Protein AF-A0A7K2TC13-F1 (afdb_monomer_lite)

Foldseek 3Di:
DLVQVVCCDPPVCPFPPHDPPADAFFADPVGW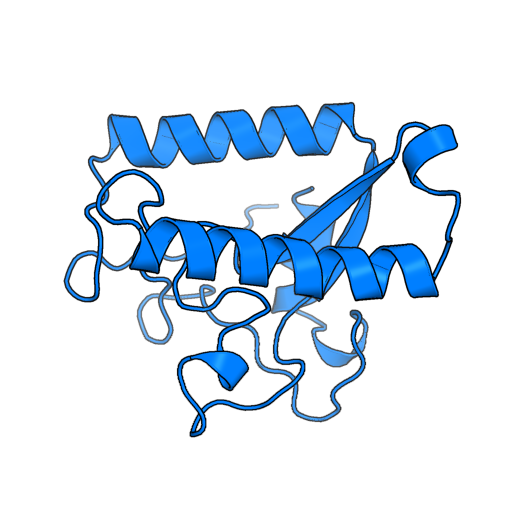WFFQDLPPDVVSVVQLVQLQVLLVVGACVVPVCLVVVQWDKDKPPHSRTCSGQCVCVVVVVDDHGNIGIDTDHNVVRVVVVVVVVVVCVVVVQDGDDPRTHHDHRDD

Secondary structure (DSSP, 8-state):
-HHHHHHHHH-GGGSSSP-TT-----SBTTB-EEB--TTS-HHHHHHHHHHHHHHHHHHHHH-TTGGGGTEEEEEES-TTBTTSTTHHHH-TTSPTT-SEEEEEEHHHHHHHHHHHHHHHHHTTPPSSTTSEE------

Structure (mmCIF, N/CA/C/O backbone):
data_AF-A0A7K2TC13-F1
#
_entry.id   AF-A0A7K2TC13-F1
#
loop_
_atom_site.group_PDB
_atom_site.id
_atom_site.type_symbol
_atom_site.label_atom_id
_atom_site.label_alt_id
_atom_site.label_comp_id
_atom_site.label_asym_id
_atom_site.label_entity_id
_atom_site.label_seq_id
_atom_site.pdbx_PDB_ins_code
_atom_site.Cartn_x
_atom_site.Cartn_y
_atom_site.Cartn_z
_atom_site.occupancy
_atom_site.B_iso_or_equiv
_atom_site.auth_seq_id
_atom_site.auth_comp_id
_atom_site.auth_asym_id
_atom_site.auth_atom_id
_atom_site.pdbx_PDB_model_num
ATOM 1 N N . MET A 1 1 ? -6.202 -6.373 10.712 1.00 68.00 1 MET A N 1
ATOM 2 C CA . MET A 1 1 ? -5.478 -6.313 9.409 1.00 68.00 1 MET A CA 1
ATOM 3 C C . MET A 1 1 ? -5.821 -7.469 8.452 1.00 68.00 1 MET A C 1
ATOM 5 O O . MET A 1 1 ? -6.321 -7.211 7.367 1.00 68.00 1 MET A O 1
ATOM 9 N N . ALA A 1 2 ? -5.642 -8.746 8.827 1.00 82.62 2 ALA A N 1
ATOM 10 C CA . ALA A 1 2 ? -5.911 -9.885 7.925 1.00 82.62 2 ALA A CA 1
ATOM 11 C C . ALA A 1 2 ? -7.359 -9.954 7.383 1.00 82.62 2 ALA A C 1
ATOM 13 O O . ALA A 1 2 ? -7.582 -10.358 6.243 1.00 82.62 2 ALA A O 1
ATOM 14 N N . SER A 1 3 ? -8.345 -9.510 8.169 1.00 90.88 3 SER A N 1
ATOM 15 C CA . SER A 1 3 ? -9.751 -9.420 7.748 1.00 90.88 3 SER A CA 1
ATOM 16 C C . SER A 1 3 ? -9.984 -8.432 6.597 1.00 90.88 3 SER A C 1
ATOM 18 O O . SER A 1 3 ? -10.812 -8.699 5.725 1.00 90.88 3 SER A O 1
ATOM 20 N N . HIS A 1 4 ? -9.242 -7.320 6.558 1.00 95.19 4 HIS A N 1
ATOM 21 C CA . HIS A 1 4 ? -9.328 -6.335 5.479 1.00 95.19 4 HIS A CA 1
ATOM 22 C C . HIS A 1 4 ? -8.841 -6.939 4.158 1.00 95.19 4 HIS A C 1
ATOM 24 O O . HIS A 1 4 ? -9.593 -6.951 3.185 1.00 95.19 4 HIS A O 1
ATOM 30 N N . ILE A 1 5 ? -7.646 -7.539 4.152 1.00 95.62 5 ILE A N 1
ATOM 31 C CA . ILE A 1 5 ? -7.079 -8.202 2.965 1.00 95.62 5 ILE A CA 1
ATOM 32 C C . ILE A 1 5 ? -7.981 -9.356 2.503 1.00 95.62 5 ILE A C 1
ATOM 34 O O . ILE A 1 5 ? -8.287 -9.468 1.319 1.00 95.62 5 ILE A O 1
ATOM 38 N N . LYS A 1 6 ? -8.512 -10.164 3.434 1.00 95.31 6 LYS A N 1
ATOM 39 C CA . LYS A 1 6 ? -9.483 -11.223 3.107 1.00 95.31 6 LYS A CA 1
ATOM 40 C C . LYS A 1 6 ? -10.711 -10.678 2.374 1.00 95.31 6 LYS A C 1
ATOM 42 O O . LYS A 1 6 ? -11.184 -11.300 1.423 1.00 95.31 6 LYS A O 1
ATOM 47 N N . THR A 1 7 ? -11.229 -9.531 2.807 1.00 95.81 7 THR A N 1
ATOM 48 C CA . THR A 1 7 ? -12.383 -8.884 2.165 1.00 95.81 7 THR A CA 1
ATOM 49 C C . THR A 1 7 ? -12.001 -8.336 0.792 1.00 95.81 7 THR A C 1
ATOM 51 O O . THR A 1 7 ? -12.741 -8.551 -0.160 1.00 95.81 7 THR A O 1
ATOM 54 N N . ALA A 1 8 ? -10.823 -7.720 0.650 1.00 96.31 8 ALA A N 1
ATOM 55 C CA . ALA A 1 8 ? -10.311 -7.261 -0.644 1.00 96.31 8 ALA A CA 1
ATOM 56 C C . ALA A 1 8 ? -10.173 -8.404 -1.666 1.00 96.31 8 ALA A C 1
ATOM 58 O O . ALA A 1 8 ? -10.409 -8.193 -2.850 1.00 96.31 8 ALA A O 1
ATOM 59 N N . PHE A 1 9 ? -9.849 -9.613 -1.209 1.00 95.25 9 PHE A N 1
ATOM 60 C CA . PHE A 1 9 ? -9.728 -10.797 -2.059 1.00 95.25 9 PHE A CA 1
ATOM 61 C C . PHE A 1 9 ? -11.061 -11.443 -2.420 1.00 95.25 9 PHE A C 1
ATOM 63 O O . PHE A 1 9 ? -11.311 -11.767 -3.576 1.00 95.25 9 PHE A O 1
ATOM 70 N N . THR A 1 10 ? -11.921 -11.643 -1.424 1.00 94.81 10 THR A N 1
ATOM 71 C CA . THR A 1 10 ? -13.139 -12.453 -1.584 1.00 94.81 10 THR A CA 1
ATOM 72 C C . THR A 1 10 ? -14.369 -11.632 -1.951 1.00 94.81 10 THR A C 1
ATOM 74 O O . THR A 1 10 ? -15.341 -12.173 -2.476 1.00 94.81 10 THR A O 1
ATOM 77 N N . GLN A 1 11 ? -14.350 -10.335 -1.649 1.00 95.31 11 GLN A N 1
ATOM 78 C CA . GLN A 1 11 ? -15.457 -9.405 -1.845 1.00 95.31 11 GLN A CA 1
ATOM 79 C C . GLN A 1 11 ? -14.941 -7.998 -2.224 1.00 95.31 11 GLN A C 1
ATOM 81 O O . GLN A 1 11 ? -15.294 -7.021 -1.557 1.00 95.31 11 GLN A O 1
ATOM 86 N N . PRO A 1 12 ? -14.103 -7.848 -3.271 1.00 95.25 12 PRO A N 1
ATOM 87 C CA . PRO A 1 12 ? -13.506 -6.559 -3.647 1.00 95.25 12 PRO A CA 1
ATOM 88 C C . PRO A 1 12 ? -14.545 -5.452 -3.903 1.00 95.25 12 PRO A C 1
ATOM 90 O O . PRO A 1 12 ? -14.300 -4.280 -3.619 1.00 95.25 12 PRO A O 1
ATOM 93 N N . GLN A 1 13 ? -15.737 -5.808 -4.379 1.00 93.69 13 GLN A N 1
ATOM 94 C CA . GLN A 1 13 ? -16.854 -4.885 -4.585 1.00 93.69 13 GLN A CA 1
ATOM 95 C C . GLN A 1 13 ? -17.405 -4.278 -3.282 1.00 93.69 13 GLN A C 1
ATOM 97 O O . GLN A 1 13 ? -18.021 -3.216 -3.320 1.00 93.69 13 GLN A O 1
ATOM 102 N N . ASN A 1 14 ? -17.169 -4.926 -2.135 1.00 95.06 14 ASN A N 1
ATOM 103 C CA . ASN A 1 14 ? -17.583 -4.447 -0.813 1.00 95.06 14 ASN A CA 1
ATOM 104 C C . ASN A 1 14 ? -16.519 -3.557 -0.150 1.00 95.06 14 ASN A C 1
ATOM 106 O O . ASN A 1 14 ? -16.708 -3.120 0.985 1.00 95.06 14 ASN A O 1
ATOM 110 N N . THR A 1 15 ? -15.397 -3.292 -0.824 1.00 97.62 15 THR A N 1
ATOM 111 C CA . THR A 1 15 ? -14.333 -2.439 -0.294 1.00 97.62 15 THR A CA 1
ATOM 112 C C . THR A 1 15 ? -14.311 -1.067 -0.954 1.00 97.62 15 THR A C 1
ATOM 114 O O . THR A 1 15 ? -14.805 -0.861 -2.065 1.00 97.62 15 THR A O 1
ATOM 117 N N . LEU A 1 16 ? -13.682 -0.104 -0.285 1.00 98.25 16 LEU A N 1
ATOM 118 C CA . LEU A 1 16 ? -13.499 1.247 -0.80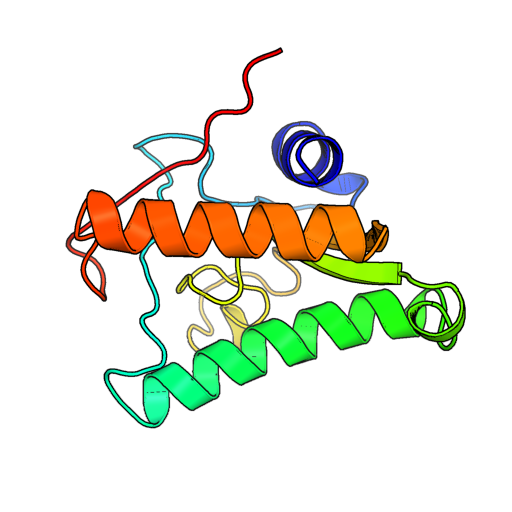7 1.00 98.25 16 LEU A CA 1
ATOM 119 C C . LEU A 1 16 ? -12.103 1.411 -1.420 1.00 98.25 16 LEU A C 1
ATOM 121 O O . LEU A 1 16 ? -11.172 0.770 -0.949 1.00 98.25 16 LEU A O 1
ATOM 125 N N . PRO A 1 17 ? -11.927 2.257 -2.449 1.00 98.06 17 PRO A N 1
ATOM 126 C CA . PRO A 1 17 ? -12.955 3.036 -3.144 1.00 98.06 17 PRO A CA 1
ATOM 127 C C . PRO A 1 17 ? -13.870 2.147 -3.994 1.00 98.06 17 PRO A C 1
ATOM 129 O O . PRO A 1 17 ? -13.440 1.109 -4.478 1.00 98.06 17 PRO A O 1
ATOM 132 N N . ALA A 1 18 ? -15.128 2.536 -4.202 1.00 97.19 18 ALA A N 1
ATOM 133 C CA . ALA A 1 18 ? -16.039 1.731 -5.015 1.00 97.19 18 ALA A CA 1
ATOM 134 C C . ALA A 1 18 ? -15.546 1.627 -6.473 1.00 97.19 18 ALA A C 1
ATOM 136 O O . ALA A 1 18 ? -15.257 2.640 -7.117 1.00 97.19 18 ALA A O 1
ATOM 137 N N . ASN A 1 19 ? -15.485 0.398 -6.984 1.00 96.06 19 ASN A N 1
ATOM 138 C CA . ASN A 1 19 ? -15.256 0.074 -8.389 1.00 96.06 19 ASN A CA 1
ATOM 139 C C . ASN A 1 19 ? -16.008 -1.244 -8.695 1.00 96.06 19 ASN A C 1
ATOM 141 O O . ASN A 1 19 ? -15.675 -2.265 -8.095 1.00 96.06 19 ASN A O 1
ATOM 145 N N . PRO A 1 20 ? -17.026 -1.246 -9.581 1.00 92.88 20 PRO A N 1
ATOM 146 C CA . PRO A 1 20 ? -17.805 -2.450 -9.899 1.00 92.88 20 PRO A CA 1
ATOM 147 C C . PRO A 1 20 ? -16.980 -3.589 -10.504 1.00 92.88 20 PRO A C 1
ATOM 149 O O . PRO A 1 20 ? -17.334 -4.752 -10.344 1.00 92.88 20 PRO A O 1
ATOM 152 N N . SER A 1 21 ? -15.877 -3.252 -11.171 1.00 94.00 21 SER A N 1
ATOM 153 C CA . SER A 1 21 ? -14.958 -4.202 -11.799 1.00 94.00 21 SER A CA 1
ATOM 154 C C . SER A 1 21 ? -13.677 -4.366 -10.982 1.00 94.00 21 SER A C 1
ATOM 156 O O . SER A 1 21 ? -12.627 -4.669 -11.548 1.00 94.00 21 SER A O 1
ATOM 158 N N . LYS A 1 22 ? -13.722 -4.086 -9.670 1.00 95.50 22 LYS A N 1
ATOM 159 C CA . LYS A 1 22 ? -12.524 -4.118 -8.832 1.00 95.50 22 LYS A CA 1
ATOM 160 C C . LYS A 1 22 ? -11.923 -5.519 -8.806 1.00 95.50 22 LYS A C 1
ATOM 162 O O . LYS A 1 22 ? -12.577 -6.480 -8.407 1.00 95.50 22 LYS A O 1
ATOM 167 N N . HIS A 1 23 ? -10.648 -5.584 -9.155 1.00 93.88 23 HIS A N 1
ATOM 168 C CA . HIS A 1 23 ? -9.825 -6.778 -9.155 1.00 93.88 23 HIS A CA 1
ATOM 169 C C . HIS A 1 23 ? -8.515 -6.482 -8.432 1.00 93.88 23 HIS A C 1
ATOM 171 O O . HIS A 1 23 ? -7.648 -5.797 -8.967 1.00 93.88 23 HIS A O 1
ATOM 177 N N . VAL A 1 24 ? -8.364 -6.969 -7.207 1.00 94.50 24 VAL A N 1
ATOM 178 C CA . VAL A 1 24 ? -7.176 -6.671 -6.407 1.00 94.50 24 VAL A CA 1
ATOM 179 C C . VAL A 1 24 ? -6.151 -7.798 -6.538 1.00 94.50 24 VAL A C 1
ATOM 181 O O . VAL A 1 24 ? -6.440 -8.938 -6.163 1.00 94.50 24 VAL A O 1
ATOM 184 N N . ALA A 1 25 ? -4.972 -7.454 -7.065 1.00 96.38 25 ALA A N 1
ATOM 185 C CA . ALA A 1 25 ? -3.876 -8.384 -7.330 1.00 96.38 25 ALA A CA 1
ATOM 186 C C . ALA A 1 25 ? -3.234 -8.947 -6.056 1.00 96.38 25 ALA A C 1
ATOM 188 O O . ALA A 1 25 ? -3.452 -8.431 -4.962 1.00 96.38 25 ALA A O 1
ATOM 189 N N . GLY A 1 26 ? -2.415 -9.990 -6.195 1.00 96.62 26 GLY A N 1
ATOM 190 C CA . GLY A 1 26 ? -1.605 -10.544 -5.110 1.00 96.62 26 GLY A CA 1
ATOM 191 C C . GLY A 1 26 ? -2.193 -11.756 -4.398 1.00 96.62 26 GLY A C 1
ATOM 192 O O . GLY A 1 26 ? -1.718 -12.105 -3.320 1.00 96.62 26 GLY A O 1
ATOM 193 N N . GLN A 1 27 ? -3.209 -12.404 -4.972 1.00 95.12 27 GLN A N 1
ATOM 194 C CA . GLN A 1 27 ? -3.859 -13.584 -4.377 1.00 95.12 27 GLN A CA 1
ATOM 195 C C . GLN A 1 27 ? -3.160 -14.902 -4.709 1.00 95.12 27 GLN A C 1
ATOM 197 O O . GLN A 1 27 ? -3.308 -15.887 -3.986 1.00 95.12 27 GLN A O 1
ATOM 202 N N . ASN A 1 28 ? -2.449 -14.958 -5.832 1.00 95.56 28 ASN A N 1
ATOM 203 C CA . ASN A 1 28 ? -1.845 -16.180 -6.347 1.00 95.56 28 ASN A CA 1
ATOM 204 C C . ASN A 1 28 ? -0.690 -15.852 -7.305 1.00 95.56 28 ASN A C 1
ATOM 206 O O . ASN A 1 28 ? -0.503 -14.706 -7.700 1.00 95.56 28 ASN A O 1
ATOM 210 N N . ALA A 1 29 ? 0.058 -16.878 -7.708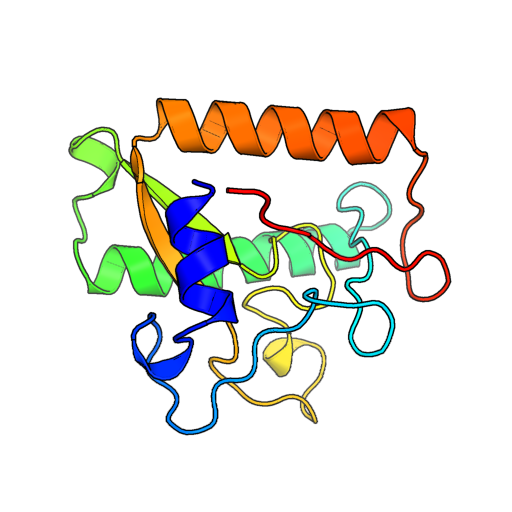 1.00 95.12 29 ALA A N 1
ATOM 211 C CA . ALA A 1 29 ? 1.228 -16.724 -8.571 1.00 95.12 29 ALA A CA 1
ATOM 212 C C . ALA A 1 29 ? 0.917 -16.264 -10.011 1.00 95.12 29 ALA A C 1
ATOM 214 O O . ALA A 1 29 ? 1.820 -15.804 -10.693 1.00 95.12 29 ALA A O 1
ATOM 215 N N . SER A 1 30 ? -0.326 -16.388 -10.494 1.00 96.00 30 SER A N 1
ATOM 216 C CA . SER A 1 30 ? -0.702 -15.884 -11.829 1.00 96.00 30 SER A CA 1
ATOM 217 C C . SER A 1 30 ? -1.053 -14.394 -11.842 1.00 96.00 30 SER A C 1
ATOM 219 O O . SER A 1 30 ? -1.191 -13.810 -12.913 1.00 96.00 30 SER A O 1
ATOM 221 N N . ASP A 1 31 ? -1.190 -13.789 -10.662 1.00 95.88 31 ASP A N 1
ATOM 222 C CA . ASP A 1 31 ? -1.471 -12.368 -10.477 1.00 95.88 31 ASP A CA 1
ATOM 223 C C . ASP A 1 31 ? -0.725 -11.850 -9.231 1.00 95.88 31 ASP A C 1
ATOM 225 O O . ASP A 1 31 ? -1.341 -11.618 -8.181 1.00 95.88 31 ASP A O 1
ATOM 229 N N . PRO A 1 32 ? 0.619 -11.786 -9.296 1.00 97.56 32 PRO A N 1
ATOM 230 C CA . PRO A 1 32 ? 1.468 -11.505 -8.148 1.00 97.56 32 PRO A CA 1
ATOM 231 C C . PRO A 1 32 ? 1.569 -10.006 -7.835 1.00 97.56 32 PRO A C 1
ATOM 233 O O . PRO A 1 32 ? 1.097 -9.138 -8.568 1.00 97.56 32 PRO A O 1
ATOM 236 N N . LEU A 1 33 ? 2.226 -9.715 -6.717 1.00 98.38 33 LEU A N 1
ATOM 237 C CA . LEU A 1 33 ? 2.702 -8.394 -6.335 1.00 98.38 33 LEU A CA 1
ATOM 238 C C . LEU A 1 33 ? 4.188 -8.257 -6.640 1.00 98.38 33 LEU A C 1
ATOM 240 O O . LEU A 1 33 ? 4.956 -9.212 -6.498 1.00 98.38 33 LEU A O 1
ATOM 244 N N . HIS A 1 34 ? 4.593 -7.025 -6.930 1.00 98.25 34 HIS A N 1
ATOM 245 C CA . HIS A 1 34 ? 5.988 -6.657 -7.123 1.00 98.25 34 HIS A CA 1
ATOM 246 C C . HIS A 1 34 ? 6.400 -5.646 -6.069 1.00 98.25 34 HIS A C 1
ATOM 248 O O . HIS A 1 34 ? 5.737 -4.620 -5.869 1.00 98.25 34 HIS A O 1
ATOM 254 N N . ARG A 1 35 ? 7.514 -5.905 -5.380 1.00 97.94 35 ARG A N 1
ATOM 255 C CA . ARG A 1 35 ? 7.987 -5.010 -4.322 1.00 97.94 35 ARG A CA 1
ATOM 256 C C . ARG A 1 35 ? 8.408 -3.673 -4.922 1.00 97.94 35 ARG A C 1
ATOM 258 O O . ARG A 1 35 ? 9.264 -3.620 -5.795 1.00 97.94 35 ARG A O 1
ATOM 265 N N . LEU A 1 36 ? 7.872 -2.598 -4.353 1.00 98.25 36 LEU A N 1
ATOM 266 C CA . LEU A 1 36 ? 8.320 -1.223 -4.533 1.00 98.25 36 LEU A CA 1
ATOM 267 C C . LEU A 1 36 ? 9.178 -0.823 -3.329 1.00 98.25 36 LEU A C 1
ATOM 269 O O . LEU A 1 36 ? 8.673 -0.449 -2.262 1.00 98.25 36 LEU A O 1
ATOM 273 N N . GLN A 1 37 ? 10.495 -0.893 -3.482 1.00 97.25 37 GLN A N 1
ATOM 274 C CA . GLN A 1 37 ? 11.432 -0.491 -2.445 1.00 97.25 37 GLN A CA 1
ATOM 275 C C . GLN A 1 37 ? 11.656 1.023 -2.481 1.00 97.25 37 GLN A C 1
ATOM 277 O O . GLN A 1 37 ? 12.412 1.559 -3.296 1.00 97.25 37 GLN A O 1
ATOM 282 N N . LYS A 1 38 ? 11.036 1.722 -1.526 1.00 96.19 38 LYS A N 1
ATOM 283 C CA . LYS A 1 38 ? 11.066 3.189 -1.419 1.00 96.19 38 LYS A CA 1
ATOM 284 C C . LYS A 1 38 ? 12.467 3.793 -1.260 1.00 96.19 38 LYS A C 1
ATOM 286 O O . LYS A 1 38 ? 12.645 4.962 -1.571 1.00 96.19 38 LYS A O 1
ATOM 291 N N . SER A 1 39 ? 13.446 3.036 -0.757 1.00 96.00 39 SER A N 1
ATOM 292 C CA . SER A 1 39 ? 14.801 3.544 -0.491 1.00 96.00 39 SER A CA 1
ATOM 293 C C . SER A 1 39 ? 15.755 3.483 -1.688 1.00 96.00 39 SER A C 1
ATOM 295 O O . SER A 1 39 ? 16.872 3.973 -1.570 1.00 96.00 39 SER A O 1
ATOM 297 N N . ILE A 1 40 ? 15.363 2.869 -2.811 1.00 95.81 40 ILE A N 1
ATOM 298 C CA . ILE A 1 40 ? 16.255 2.699 -3.974 1.00 95.81 40 ILE A CA 1
ATOM 299 C C . ILE A 1 40 ? 16.369 3.975 -4.810 1.00 95.81 40 ILE A C 1
ATOM 301 O O . ILE A 1 40 ? 17.436 4.269 -5.341 1.00 95.81 40 ILE A O 1
ATOM 305 N N . SER A 1 41 ? 15.286 4.742 -4.947 1.00 97.62 41 SER A N 1
ATOM 306 C CA . SER A 1 41 ? 15.281 5.953 -5.766 1.00 97.62 41 SER A CA 1
ATOM 307 C C . SER A 1 41 ? 14.224 6.954 -5.308 1.00 97.62 41 SER A C 1
ATOM 309 O O . SER A 1 41 ? 13.227 6.591 -4.677 1.00 97.62 41 SER A O 1
ATOM 311 N N . GLN A 1 42 ? 14.399 8.221 -5.694 1.00 98.25 42 GLN A N 1
ATOM 312 C CA . GLN A 1 42 ? 13.388 9.256 -5.467 1.00 98.25 42 GLN A CA 1
ATOM 313 C C . GLN A 1 42 ? 12.066 8.923 -6.176 1.00 98.25 42 GLN A C 1
ATOM 315 O O . GLN A 1 42 ? 10.994 9.205 -5.647 1.00 98.25 42 GLN A O 1
ATOM 320 N N . THR A 1 43 ? 12.124 8.287 -7.349 1.00 97.81 43 THR A N 1
ATOM 321 C CA . THR A 1 43 ? 10.932 7.838 -8.081 1.00 97.81 43 THR A CA 1
ATOM 322 C C . THR A 1 43 ? 10.146 6.802 -7.280 1.00 97.81 43 THR A C 1
ATOM 324 O O . THR A 1 43 ? 8.931 6.945 -7.136 1.00 97.81 43 THR A O 1
ATOM 327 N N . ASN A 1 44 ? 10.827 5.815 -6.689 1.00 98.31 44 ASN A N 1
ATOM 328 C CA . ASN A 1 44 ? 10.174 4.804 -5.856 1.00 98.31 44 ASN A CA 1
ATOM 329 C C . ASN A 1 44 ? 9.586 5.423 -4.588 1.00 98.31 44 ASN A C 1
ATOM 331 O O . ASN A 1 44 ? 8.457 5.104 -4.217 1.00 98.31 44 ASN A O 1
ATOM 335 N N . LEU A 1 45 ? 10.310 6.347 -3.950 1.00 98.62 45 LEU A N 1
ATOM 336 C CA . LEU A 1 45 ? 9.797 7.091 -2.802 1.00 98.62 45 LEU A CA 1
ATOM 337 C C . LEU A 1 45 ? 8.535 7.891 -3.163 1.00 98.62 45 LEU A C 1
ATOM 339 O O . LEU A 1 45 ? 7.550 7.859 -2.424 1.00 98.62 45 LEU A O 1
ATOM 343 N N . ASN A 1 46 ? 8.534 8.567 -4.313 1.00 98.69 46 ASN A N 1
ATOM 344 C CA . ASN A 1 46 ? 7.380 9.324 -4.793 1.00 98.69 46 ASN A CA 1
ATOM 345 C C . ASN A 1 46 ? 6.172 8.410 -5.031 1.00 98.69 46 ASN A C 1
ATOM 347 O O . ASN A 1 46 ? 5.071 8.746 -4.593 1.00 98.69 46 ASN A O 1
ATOM 351 N N . ARG A 1 47 ? 6.378 7.246 -5.662 1.00 98.62 47 ARG A N 1
ATOM 352 C CA . ARG A 1 47 ? 5.312 6.266 -5.913 1.00 98.62 47 ARG A CA 1
ATOM 353 C C . ARG A 1 47 ? 4.776 5.654 -4.621 1.00 98.62 47 ARG A C 1
ATOM 355 O O . ARG A 1 47 ? 3.564 5.607 -4.439 1.00 98.62 47 ARG A O 1
ATOM 362 N N . TYR A 1 48 ? 5.651 5.295 -3.683 1.00 98.75 48 TYR A N 1
ATOM 363 C CA . TYR A 1 48 ? 5.258 4.816 -2.355 1.00 98.75 48 TYR A CA 1
ATOM 364 C C . TYR A 1 48 ? 4.388 5.853 -1.629 1.00 98.75 48 TYR A C 1
ATOM 366 O O . TYR A 1 48 ? 3.310 5.538 -1.128 1.00 98.75 48 TYR A O 1
ATOM 374 N N . ASN A 1 49 ? 4.818 7.118 -1.614 1.00 98.75 49 ASN A N 1
ATOM 375 C CA . ASN A 1 49 ? 4.061 8.202 -0.986 1.00 98.75 49 ASN A CA 1
ATOM 376 C C . ASN A 1 49 ? 2.736 8.476 -1.709 1.00 98.75 49 ASN A C 1
ATOM 378 O O . ASN A 1 49 ? 1.747 8.827 -1.065 1.00 98.75 49 ASN A O 1
ATOM 382 N N . ALA A 1 50 ? 2.695 8.310 -3.033 1.00 98.75 50 ALA A N 1
ATOM 383 C CA . ALA A 1 50 ? 1.464 8.402 -3.801 1.00 98.75 50 ALA A CA 1
ATOM 384 C C . ALA A 1 50 ? 0.483 7.288 -3.420 1.00 98.75 50 ALA A C 1
ATOM 386 O O . ALA A 1 50 ? -0.672 7.606 -3.154 1.00 98.75 50 ALA A O 1
ATOM 387 N N . ASN A 1 51 ? 0.941 6.036 -3.298 1.00 98.81 51 ASN A N 1
ATOM 388 C CA . ASN A 1 51 ? 0.109 4.927 -2.823 1.00 98.81 51 ASN A CA 1
ATOM 389 C C . ASN A 1 51 ? -0.537 5.273 -1.471 1.00 98.81 51 ASN A C 1
ATOM 391 O O . ASN A 1 51 ? -1.764 5.308 -1.369 1.00 98.81 51 ASN A O 1
ATOM 395 N N . ARG A 1 52 ? 0.283 5.682 -0.487 1.00 98.62 52 ARG A N 1
ATOM 396 C CA . ARG A 1 52 ? -0.200 6.099 0.843 1.00 98.62 52 ARG A CA 1
ATOM 397 C C . ARG A 1 52 ? -1.239 7.209 0.760 1.00 98.62 52 ARG A C 1
ATOM 399 O O . ARG A 1 52 ? -2.262 7.164 1.436 1.00 98.62 52 ARG A O 1
ATOM 406 N N . ARG A 1 53 ? -0.971 8.233 -0.049 1.00 98.69 53 ARG A N 1
ATOM 407 C CA . ARG A 1 53 ? -1.855 9.392 -0.188 1.00 98.69 53 ARG A CA 1
ATOM 408 C C . ARG A 1 53 ? -3.201 9.001 -0.794 1.00 98.69 53 ARG A C 1
ATOM 410 O O . ARG A 1 53 ? -4.223 9.477 -0.307 1.00 98.69 53 ARG A O 1
ATOM 417 N N . GLU A 1 54 ? -3.219 8.166 -1.832 1.00 98.69 54 GLU A N 1
ATOM 418 C CA . GLU A 1 54 ? -4.472 7.734 -2.460 1.00 98.69 54 GLU A CA 1
ATOM 419 C C . GLU A 1 54 ? -5.312 6.858 -1.518 1.00 98.69 54 GLU A C 1
ATOM 421 O O . GLU A 1 54 ? -6.523 7.056 -1.444 1.00 98.69 54 GLU A O 1
ATOM 426 N N . ALA A 1 55 ? -4.690 5.986 -0.716 1.00 98.62 55 ALA A N 1
ATOM 427 C CA . ALA A 1 55 ? -5.401 5.249 0.331 1.00 98.62 55 ALA A CA 1
ATOM 428 C C . ALA A 1 55 ? -5.962 6.177 1.421 1.00 98.62 55 ALA A C 1
ATOM 430 O O . ALA A 1 55 ? -7.146 6.108 1.753 1.00 98.62 55 ALA A O 1
ATOM 431 N N . VAL A 1 56 ? -5.147 7.106 1.934 1.00 98.62 56 VAL A N 1
ATOM 432 C CA . VAL A 1 56 ? -5.570 8.057 2.976 1.00 98.62 56 VAL A CA 1
ATOM 433 C C . VAL A 1 56 ? -6.747 8.915 2.517 1.00 98.62 56 VAL A C 1
ATOM 435 O O . VAL A 1 56 ? -7.662 9.132 3.305 1.00 98.62 56 VAL A O 1
ATOM 438 N N . LYS A 1 57 ? -6.794 9.352 1.249 1.00 98.62 57 LYS A N 1
ATOM 439 C CA . LYS A 1 57 ? -7.963 10.074 0.709 1.00 98.62 57 LYS A CA 1
ATOM 440 C C . LYS A 1 57 ? -9.265 9.295 0.910 1.00 98.62 57 LYS A C 1
ATOM 442 O O . LYS A 1 57 ? -10.280 9.898 1.242 1.00 98.62 57 LYS A O 1
ATOM 447 N N . VAL A 1 58 ? -9.232 7.974 0.732 1.00 98.62 58 VAL A N 1
ATOM 448 C CA . VAL A 1 58 ? -10.400 7.102 0.905 1.00 98.62 58 VAL A CA 1
ATOM 449 C C . VAL A 1 58 ? -10.803 7.024 2.374 1.00 98.62 58 VAL A C 1
ATOM 451 O O . VAL A 1 58 ? -11.959 7.284 2.694 1.00 98.62 58 VAL A O 1
ATOM 454 N N . CYS A 1 59 ? -9.858 6.744 3.275 1.00 98.62 59 CYS A N 1
ATOM 455 C CA . CYS A 1 59 ? -10.142 6.683 4.711 1.00 98.62 59 CYS A CA 1
ATOM 456 C C . CYS A 1 59 ? -10.653 8.026 5.264 1.00 98.62 59 CYS A C 1
ATOM 458 O O . CYS A 1 59 ? -11.639 8.057 5.996 1.00 98.62 59 CYS A O 1
ATOM 460 N N . THR A 1 60 ? -10.041 9.144 4.863 1.00 98.62 60 THR A N 1
ATOM 461 C CA . THR A 1 60 ? -10.456 10.497 5.263 1.00 98.62 60 THR A CA 1
ATOM 462 C C . THR A 1 60 ? -11.842 10.859 4.729 1.00 98.62 60 THR A C 1
ATOM 464 O O . THR A 1 60 ? -12.593 11.546 5.414 1.00 98.62 60 THR A O 1
ATOM 467 N N . ALA A 1 61 ? -12.208 10.397 3.528 1.00 98.44 61 ALA A N 1
ATOM 468 C CA . ALA A 1 61 ? -13.545 10.619 2.979 1.00 98.44 61 ALA A CA 1
ATOM 469 C C . ALA A 1 61 ? -14.640 9.867 3.758 1.00 98.44 61 ALA A C 1
ATOM 471 O O . ALA A 1 61 ? -15.775 10.335 3.804 1.00 98.44 61 ALA A O 1
ATOM 472 N N . VAL A 1 62 ? -14.309 8.723 4.368 1.00 98.31 62 VAL A N 1
ATOM 473 C CA . VAL A 1 62 ? -15.227 7.959 5.231 1.00 98.31 62 VAL A CA 1
ATOM 474 C C . VAL A 1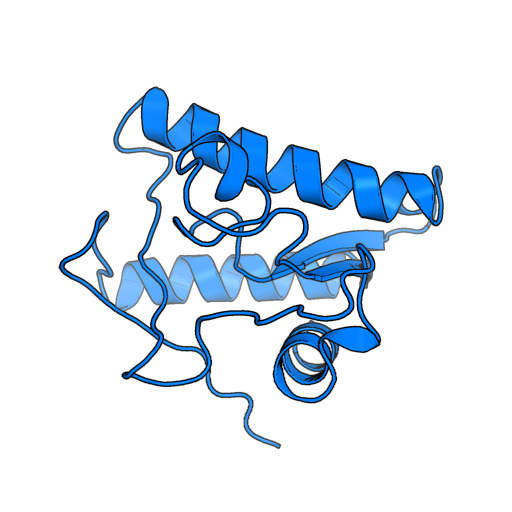 62 ? -15.349 8.602 6.608 1.00 98.31 62 VAL A C 1
ATOM 476 O O . VAL A 1 62 ? -16.452 8.789 7.115 1.00 98.31 62 VAL A O 1
ATOM 479 N N . ASP A 1 63 ? -14.215 8.929 7.222 1.00 98.25 63 ASP A N 1
ATOM 480 C CA . ASP A 1 63 ? -14.161 9.533 8.548 1.00 98.25 63 ASP A CA 1
ATOM 481 C C . ASP A 1 63 ? -12.937 10.451 8.654 1.00 98.25 63 ASP A C 1
ATOM 483 O O . ASP A 1 63 ? -11.836 9.969 8.912 1.00 98.25 63 ASP A O 1
ATOM 487 N N . PRO A 1 64 ? -13.082 11.779 8.526 1.00 98.19 64 PRO A N 1
ATOM 488 C CA . PRO A 1 64 ? -11.938 12.690 8.572 1.00 98.19 64 PRO A CA 1
ATOM 489 C C . PRO A 1 64 ? -11.220 12.700 9.930 1.00 98.19 64 PRO A C 1
ATOM 491 O O . PRO A 1 64 ? -10.106 13.208 10.028 1.00 98.19 64 PRO A O 1
ATOM 494 N N . ASN A 1 65 ? -11.834 12.126 10.970 1.00 97.88 65 ASN A N 1
ATOM 495 C CA . ASN A 1 65 ? -11.294 12.055 12.320 1.00 97.88 65 ASN A CA 1
ATOM 496 C C . ASN A 1 65 ? -10.852 10.633 12.711 1.00 97.88 65 ASN A C 1
ATOM 498 O O . ASN A 1 65 ? -10.619 10.389 13.892 1.00 97.88 65 ASN A O 1
ATOM 502 N N . TYR A 1 66 ? -10.715 9.684 11.772 1.00 98.12 66 TYR A N 1
ATOM 503 C CA . TYR A 1 66 ? -10.352 8.298 12.114 1.00 98.12 66 TYR A CA 1
ATOM 504 C C . TYR A 1 66 ? -9.055 8.226 12.944 1.00 98.12 66 TYR A C 1
ATOM 506 O O . TYR A 1 66 ? -8.956 7.454 13.898 1.00 98.12 66 TYR A O 1
ATOM 514 N N . ALA A 1 67 ? -8.079 9.087 12.636 1.00 97.19 67 ALA A N 1
ATOM 515 C CA . ALA A 1 67 ? -6.788 9.114 13.317 1.00 97.19 67 ALA A CA 1
ATOM 516 C C . ALA A 1 67 ? -6.904 9.502 14.801 1.00 97.19 67 ALA A C 1
ATOM 518 O O . ALA A 1 67 ? -6.225 8.916 15.642 1.00 97.19 67 ALA A O 1
ATOM 519 N N . SER A 1 68 ? -7.803 10.430 15.160 1.00 97.69 68 SER A N 1
ATOM 520 C CA . SER A 1 68 ? -8.015 10.809 16.567 1.00 97.69 68 SER A CA 1
ATOM 521 C C . SER A 1 68 ? -8.698 9.708 17.384 1.00 97.69 68 SER A C 1
ATOM 523 O O . SER A 1 68 ? -8.661 9.738 18.612 1.00 97.69 68 SER A O 1
ATOM 525 N N . LYS A 1 69 ? -9.263 8.699 16.711 1.00 97.75 69 LYS A N 1
ATOM 526 C CA . LYS A 1 69 ? -9.858 7.496 17.310 1.00 97.75 69 LYS A CA 1
ATOM 527 C C . LYS A 1 69 ? -8.853 6.345 17.449 1.00 97.75 69 LYS A C 1
ATOM 529 O O . LYS A 1 69 ? -9.251 5.227 17.763 1.00 97.75 69 LYS A O 1
ATOM 534 N N . GLY A 1 70 ? -7.565 6.594 17.193 1.00 97.62 70 GLY A N 1
ATOM 535 C CA . GLY A 1 70 ? -6.520 5.568 17.226 1.00 97.62 70 GLY A CA 1
ATOM 536 C C . GLY A 1 70 ? -6.575 4.600 16.041 1.00 97.62 70 GLY A C 1
ATOM 537 O O . GLY A 1 70 ? -6.080 3.477 16.146 1.00 97.62 70 GLY A O 1
ATOM 538 N N . LEU A 1 71 ? -7.202 5.006 14.931 1.00 98.31 71 LEU A N 1
ATOM 539 C CA . LEU A 1 71 ? -7.233 4.223 13.701 1.00 98.31 71 LEU A CA 1
ATOM 540 C C . LEU A 1 71 ? -6.129 4.668 12.737 1.00 98.31 71 LEU A C 1
ATOM 542 O O . LEU A 1 71 ? -5.747 5.837 12.688 1.00 98.31 71 LEU A O 1
ATOM 546 N N . GLU A 1 72 ? -5.670 3.742 11.908 1.00 98.06 72 GLU A N 1
ATOM 547 C CA . GLU A 1 72 ? -4.771 3.999 10.789 1.00 98.06 72 GLU A CA 1
ATOM 548 C C . GLU A 1 72 ? -5.388 3.475 9.495 1.00 98.06 72 GLU A C 1
ATOM 550 O O . GLU A 1 72 ? -6.107 2.477 9.496 1.00 98.06 72 GLU A O 1
ATOM 555 N N . CYS A 1 73 ? -5.107 4.154 8.383 1.00 98.19 73 CYS A N 1
ATOM 556 C CA . CYS A 1 73 ? -5.565 3.715 7.072 1.00 98.19 73 CYS A CA 1
ATOM 557 C C . CYS A 1 73 ? -4.687 2.553 6.589 1.00 98.19 73 CYS A C 1
ATOM 559 O O . CYS A 1 73 ? -3.512 2.754 6.261 1.00 98.19 73 CYS A O 1
ATOM 561 N N . ASP A 1 74 ? -5.259 1.353 6.588 1.00 98.25 74 ASP A N 1
ATOM 562 C CA . ASP A 1 74 ? -4.688 0.164 5.964 1.00 98.25 74 ASP A CA 1
ATOM 563 C C . ASP A 1 74 ? -5.042 0.147 4.476 1.00 98.25 74 ASP A C 1
ATOM 565 O O . ASP A 1 74 ? -6.105 0.628 4.071 1.00 98.25 74 ASP A O 1
ATOM 569 N N . GLU A 1 75 ? -4.151 -0.400 3.657 1.00 97.94 75 GLU A N 1
ATOM 570 C CA . GLU A 1 75 ? -4.278 -0.386 2.203 1.00 97.94 75 GLU A CA 1
ATOM 571 C C . GLU A 1 75 ? -3.809 -1.705 1.592 1.00 97.94 75 GLU A C 1
ATOM 573 O O . GLU A 1 75 ? -2.812 -2.299 2.011 1.00 97.94 75 GLU A O 1
ATOM 578 N N . TYR A 1 76 ? -4.526 -2.147 0.567 1.00 98.19 76 TYR A N 1
ATOM 579 C CA . TYR A 1 76 ? -4.156 -3.319 -0.200 1.00 98.19 76 TYR A CA 1
ATOM 580 C C . TYR A 1 76 ? -4.500 -3.123 -1.691 1.00 98.19 76 TYR A C 1
ATOM 582 O O . TYR A 1 76 ? -5.652 -2.807 -1.992 1.00 98.19 76 TYR A O 1
ATOM 590 N N . PRO A 1 77 ? -3.564 -3.318 -2.637 1.00 98.19 77 PRO A N 1
ATOM 591 C CA . PRO A 1 77 ? -2.185 -3.759 -2.422 1.00 98.19 77 PRO A CA 1
ATOM 592 C C . PRO A 1 77 ? -1.344 -2.738 -1.644 1.00 98.19 77 PRO A C 1
ATOM 594 O O . PRO A 1 77 ? -1.668 -1.551 -1.592 1.00 98.19 77 PRO A O 1
ATOM 597 N N . PHE A 1 78 ? -0.290 -3.213 -0.977 1.00 98.38 78 PHE A N 1
ATOM 598 C CA . PHE A 1 78 ? 0.477 -2.408 -0.022 1.00 98.38 78 PHE A CA 1
ATOM 599 C C . PHE A 1 78 ? 1.143 -1.198 -0.696 1.00 98.38 78 PHE A C 1
ATOM 601 O O . PHE A 1 78 ? 1.603 -1.301 -1.833 1.00 98.38 78 PHE A O 1
ATOM 608 N N . ALA A 1 79 ? 1.356 -0.083 0.018 1.00 98.50 79 ALA A N 1
ATOM 609 C CA . ALA A 1 79 ? 2.127 1.035 -0.550 1.00 98.50 79 ALA A CA 1
ATOM 610 C C . ALA A 1 79 ? 3.552 0.663 -0.973 1.00 98.50 79 ALA A C 1
ATOM 612 O O . ALA A 1 79 ? 4.133 1.341 -1.818 1.00 98.50 79 ALA A O 1
ATOM 613 N N . SER A 1 80 ? 4.100 -0.408 -0.401 1.00 98.25 80 SER A N 1
ATOM 614 C CA . SER A 1 80 ? 5.381 -1.020 -0.756 1.00 98.25 80 SER A CA 1
ATOM 615 C C . SER A 1 80 ? 5.299 -1.971 -1.957 1.00 98.25 80 SER A C 1
ATOM 617 O O . SER A 1 80 ? 6.194 -2.796 -2.125 1.00 98.25 80 SER A O 1
ATOM 619 N N . THR A 1 81 ? 4.263 -1.859 -2.793 1.00 98.62 81 THR A N 1
ATOM 620 C CA . THR A 1 81 ? 4.116 -2.605 -4.051 1.00 98.62 81 THR A CA 1
ATOM 621 C C . THR A 1 81 ? 3.865 -1.683 -5.237 1.00 98.62 81 THR A C 1
ATOM 623 O O . THR A 1 81 ? 3.365 -0.561 -5.079 1.00 98.62 81 THR A O 1
ATOM 626 N N . TYR A 1 82 ? 4.218 -2.146 -6.436 1.00 98.44 82 TYR A N 1
ATOM 627 C CA . TYR A 1 82 ? 3.888 -1.441 -7.673 1.00 98.44 82 TYR A CA 1
ATOM 628 C C . TYR A 1 82 ? 2.362 -1.414 -7.890 1.00 98.44 82 TYR A C 1
ATOM 630 O O . TYR A 1 82 ? 1.819 -0.395 -8.310 1.00 98.44 82 TYR A O 1
ATOM 638 N N . GLU A 1 83 ? 1.638 -2.445 -7.473 1.00 98.44 83 GLU A N 1
ATOM 639 C CA . GLU A 1 83 ? 0.179 -2.578 -7.587 1.00 98.44 83 GLU A CA 1
ATOM 640 C C . GLU A 1 83 ? -0.609 -1.718 -6.579 1.00 98.44 83 GLU A C 1
ATOM 642 O O . GLU A 1 83 ? -1.835 -1.783 -6.532 1.00 98.44 83 GLU A O 1
ATOM 647 N N . GLY A 1 84 ? 0.074 -0.919 -5.751 1.00 98.31 84 GLY A N 1
ATOM 648 C CA . GLY A 1 84 ? -0.555 -0.098 -4.717 1.00 98.31 84 GLY A CA 1
ATOM 649 C C . GLY A 1 84 ? -1.534 0.959 -5.249 1.00 98.31 84 GLY A C 1
ATOM 650 O O . GLY A 1 84 ? -1.700 1.174 -6.448 1.00 98.31 84 GLY A O 1
ATOM 651 N N . SER A 1 85 ? -2.175 1.677 -4.326 1.00 98.62 85 SER A N 1
ATOM 652 C CA . SER A 1 85 ? -3.328 2.558 -4.583 1.00 98.62 85 SER A CA 1
ATOM 653 C C . SER A 1 85 ? -3.152 3.627 -5.675 1.00 98.62 85 SER A C 1
ATOM 655 O O . SER A 1 85 ? -4.140 4.115 -6.224 1.00 98.62 85 SER A O 1
ATOM 657 N N . ALA A 1 86 ? -1.915 4.004 -6.008 1.00 98.44 86 ALA A N 1
ATOM 658 C CA . ALA A 1 86 ? -1.601 4.961 -7.064 1.00 98.44 86 ALA A CA 1
ATOM 659 C C . ALA A 1 86 ? -1.201 4.304 -8.398 1.00 98.44 86 ALA A C 1
ATOM 661 O O . ALA A 1 86 ? -0.704 5.009 -9.272 1.00 98.44 86 ALA A O 1
ATOM 662 N N . GLN A 1 87 ? -1.402 2.994 -8.594 1.00 98.19 87 GLN A N 1
ATOM 663 C CA . GLN A 1 87 ? -0.955 2.278 -9.796 1.00 98.19 87 GLN A CA 1
ATOM 664 C C . GLN A 1 87 ? -1.388 2.979 -11.091 1.00 98.19 87 GLN A C 1
ATOM 666 O O . GLN A 1 87 ? -0.533 3.306 -11.905 1.00 98.19 87 GLN A O 1
ATOM 671 N N . SER A 1 88 ? -2.675 3.301 -11.243 1.00 97.50 88 SER A N 1
ATOM 672 C CA . SER A 1 88 ? -3.212 3.998 -12.431 1.00 97.50 88 SER A CA 1
ATOM 673 C C . SER A 1 88 ? -2.578 5.373 -12.716 1.00 97.50 88 SER A C 1
ATOM 675 O O . SER A 1 88 ? -2.559 5.809 -13.862 1.00 97.50 88 SER A O 1
ATOM 677 N N . ILE A 1 89 ? -2.000 6.044 -11.709 1.00 97.94 89 ILE A N 1
ATOM 678 C CA . ILE A 1 89 ? -1.284 7.322 -11.884 1.00 97.94 89 ILE A CA 1
ATOM 679 C C . ILE A 1 89 ? 0.074 7.101 -12.569 1.00 97.94 89 ILE A C 1
ATOM 681 O O . ILE A 1 89 ? 0.526 7.947 -13.337 1.00 97.94 89 ILE A O 1
ATOM 685 N N . TYR A 1 90 ? 0.736 5.978 -12.281 1.00 97.75 90 TYR A N 1
ATOM 686 C CA . TYR A 1 90 ? 2.055 5.635 -12.828 1.00 97.75 90 TYR A CA 1
ATOM 687 C C . TYR A 1 90 ? 1.970 4.715 -14.052 1.00 97.75 90 TYR A C 1
ATOM 689 O O . TYR A 1 90 ? 2.895 4.677 -14.858 1.00 97.75 90 TYR A O 1
ATOM 697 N N . GLU A 1 91 ? 0.865 3.988 -14.193 1.00 97.00 91 GLU A N 1
ATOM 698 C CA . GLU A 1 91 ? 0.578 3.037 -15.262 1.00 97.00 91 GLU A CA 1
ATOM 699 C C . GLU A 1 91 ? -0.827 3.319 -15.818 1.00 97.00 91 GLU A C 1
ATOM 701 O O . GLU A 1 91 ? -1.792 2.677 -15.403 1.00 97.00 91 GLU A O 1
ATOM 706 N N . PRO A 1 92 ? -0.972 4.263 -16.767 1.00 95.00 92 PRO A N 1
ATOM 707 C CA . PRO A 1 92 ? -2.284 4.718 -17.247 1.00 95.00 92 PRO A CA 1
ATOM 708 C C . PRO A 1 92 ? -3.151 3.641 -17.917 1.00 95.00 92 PRO A C 1
ATOM 710 O O . PRO A 1 92 ? -4.342 3.847 -18.124 1.00 95.00 92 PRO A O 1
ATOM 713 N N . SER A 1 93 ? -2.569 2.496 -18.285 1.00 96.38 93 SER A N 1
ATOM 714 C CA . SER A 1 93 ? -3.305 1.340 -18.807 1.00 96.38 93 SER A CA 1
ATOM 715 C C . SER A 1 93 ? -3.996 0.513 -17.717 1.00 96.38 93 SER A C 1
ATOM 717 O O . SER A 1 93 ? -4.789 -0.372 -18.038 1.00 96.38 93 SER A O 1
ATOM 719 N N . LYS A 1 94 ? -3.692 0.760 -16.438 1.00 95.94 94 LYS A N 1
ATOM 720 C CA . LYS A 1 94 ? -4.264 0.039 -15.300 1.00 95.94 94 LYS A CA 1
ATOM 721 C C . LYS A 1 94 ? -5.557 0.710 -14.828 1.00 95.94 94 LYS A C 1
ATOM 723 O O . LYS A 1 94 ? -5.656 1.937 -14.856 1.00 95.94 94 LYS A O 1
ATOM 728 N N . PRO A 1 95 ? -6.547 -0.073 -14.369 1.00 94.94 95 PRO A N 1
ATOM 729 C CA . PRO A 1 95 ? -7.820 0.470 -13.915 1.00 94.94 95 PRO A CA 1
ATOM 730 C C . PRO A 1 95 ? -7.646 1.400 -12.709 1.00 94.94 95 PRO A C 1
ATOM 732 O O . PRO A 1 95 ? -6.902 1.117 -11.767 1.00 94.94 95 PRO A O 1
ATOM 735 N N . GLU A 1 96 ? -8.382 2.509 -12.717 1.00 96.06 96 GLU A N 1
ATOM 736 C CA . GLU A 1 96 ? -8.487 3.387 -11.555 1.00 96.06 96 GLU A CA 1
ATOM 737 C C . GLU A 1 96 ? -9.202 2.686 -10.392 1.0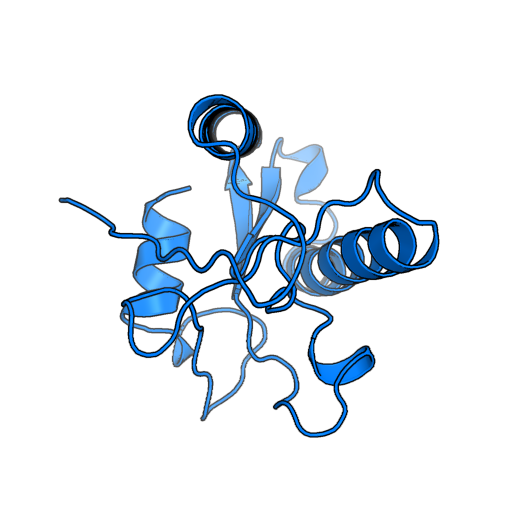0 96.06 96 GLU A C 1
ATOM 739 O O . GLU A 1 96 ? -9.996 1.761 -10.583 1.00 96.06 96 GLU A O 1
ATOM 744 N N . LYS A 1 97 ? -8.963 3.166 -9.162 1.00 96.81 97 LYS A N 1
ATOM 745 C CA . LYS A 1 97 ? -9.681 2.709 -7.953 1.00 96.81 97 LYS A CA 1
ATOM 746 C C . LYS A 1 97 ? -9.599 1.191 -7.727 1.00 96.81 97 LYS A C 1
ATOM 748 O O . LYS A 1 97 ? -10.487 0.595 -7.120 1.00 96.81 97 LYS A O 1
ATOM 753 N N . ASN A 1 98 ? -8.530 0.565 -8.212 1.00 96.62 98 ASN A N 1
ATOM 754 C CA . ASN A 1 98 ? -8.335 -0.878 -8.172 1.00 96.62 98 ASN A CA 1
ATOM 755 C C . ASN A 1 98 ? -7.540 -1.338 -6.938 1.00 96.62 98 ASN A C 1
ATOM 757 O O . ASN A 1 98 ? -6.592 -2.108 -7.028 1.00 96.62 98 ASN A O 1
ATOM 761 N N . PHE A 1 99 ? -7.920 -0.804 -5.781 1.00 98.31 99 PHE A N 1
ATOM 762 C CA . PHE A 1 99 ? -7.314 -1.081 -4.483 1.00 98.31 99 PHE A CA 1
ATOM 763 C C . PHE A 1 99 ? -8.398 -1.088 -3.399 1.00 98.31 99 PHE A C 1
ATOM 765 O O . PHE A 1 99 ? -9.570 -0.786 -3.649 1.00 98.31 99 PHE A O 1
ATOM 772 N N . SER A 1 100 ? -8.007 -1.446 -2.188 1.00 98.50 100 SER A N 1
ATOM 773 C CA . SER A 1 100 ? -8.825 -1.451 -0.987 1.00 98.50 100 SER A CA 1
ATOM 774 C C . SER A 1 100 ? -8.163 -0.585 0.075 1.00 98.50 100 SER A C 1
ATOM 776 O O . SER A 1 100 ? -6.970 -0.734 0.322 1.00 98.50 100 SER A O 1
ATOM 778 N N . ALA A 1 101 ? -8.919 0.305 0.707 1.00 98.56 101 ALA A N 1
ATOM 779 C CA . ALA A 1 101 ? -8.469 1.084 1.850 1.00 98.56 101 ALA A CA 1
ATOM 780 C C . ALA A 1 101 ? -9.523 1.060 2.959 1.00 98.56 101 ALA A C 1
ATOM 782 O O . ALA A 1 101 ? -10.719 1.232 2.698 1.00 98.56 101 ALA A O 1
ATOM 783 N N . LEU A 1 102 ? -9.074 0.854 4.196 1.00 98.44 102 LEU A N 1
ATOM 784 C CA . LEU A 1 102 ? -9.936 0.763 5.369 1.00 98.44 102 LEU A CA 1
ATOM 785 C C . LEU A 1 102 ? -9.206 1.295 6.604 1.00 98.44 102 LEU A C 1
ATOM 787 O O . LEU A 1 102 ? -8.090 0.879 6.904 1.00 98.44 102 LEU A O 1
ATOM 791 N N . ALA A 1 103 ? -9.855 2.188 7.352 1.00 98.38 103 ALA A N 1
ATOM 792 C CA . ALA A 1 103 ? -9.355 2.596 8.658 1.00 98.38 103 ALA A CA 1
ATOM 793 C C . ALA A 1 103 ? -9.544 1.445 9.660 1.00 98.38 103 ALA A C 1
ATOM 795 O O . ALA A 1 103 ? -10.671 1.013 9.907 1.00 98.38 103 ALA A O 1
ATOM 796 N N . ILE A 1 104 ? -8.450 0.949 10.234 1.00 97.69 104 ILE A N 1
ATOM 797 C CA . ILE A 1 104 ? -8.437 -0.144 11.219 1.00 97.69 104 ILE A CA 1
ATOM 798 C C . ILE A 1 104 ? -7.683 0.285 12.480 1.00 97.69 104 ILE A C 1
ATOM 800 O O . ILE A 1 104 ? -7.073 1.349 12.503 1.00 97.69 104 ILE A O 1
ATOM 804 N N . ASN A 1 105 ? -7.705 -0.530 13.537 1.00 97.81 105 ASN A N 1
ATOM 805 C CA . ASN A 1 105 ? -6.952 -0.247 14.760 1.00 97.81 105 ASN A CA 1
ATOM 806 C C . ASN A 1 105 ? -5.456 -0.017 14.455 1.00 97.81 105 ASN A C 1
ATOM 808 O O . ASN A 1 105 ? -4.802 -0.874 13.858 1.00 97.81 105 ASN A O 1
ATOM 812 N N . GLY A 1 106 ? -4.916 1.131 14.875 1.00 96.62 106 GLY A N 1
ATOM 813 C CA . GLY A 1 106 ? -3.551 1.537 14.535 1.00 96.62 106 GLY A CA 1
ATOM 814 C C . GLY A 1 106 ? -2.472 0.611 15.094 1.00 96.62 106 GLY A C 1
ATOM 815 O O . GLY A 1 106 ? -1.478 0.347 14.423 1.00 96.62 106 GLY A O 1
ATOM 816 N N . THR A 1 107 ? -2.682 0.035 16.280 1.00 96.62 107 THR A N 1
ATOM 817 C CA . THR A 1 107 ? -1.739 -0.928 16.866 1.00 96.62 107 THR A CA 1
ATOM 818 C C . THR A 1 107 ? -1.643 -2.197 16.023 1.00 96.62 107 THR A C 1
ATOM 820 O O . THR A 1 107 ? -0.538 -2.655 15.733 1.00 96.62 107 THR A O 1
ATOM 823 N N . GLU A 1 108 ? -2.778 -2.741 15.575 1.00 95.25 108 GLU A N 1
ATOM 824 C CA . GLU A 1 108 ? -2.790 -3.905 14.680 1.00 95.25 108 GLU A CA 1
ATOM 825 C C . GLU A 1 108 ? -2.144 -3.595 13.326 1.00 95.25 108 GLU A C 1
ATOM 827 O O . GLU A 1 108 ? -1.381 -4.408 12.802 1.00 95.25 108 GLU A O 1
ATOM 832 N N . ASN A 1 109 ? -2.441 -2.420 12.768 1.00 96.69 109 ASN A N 1
ATOM 833 C CA . ASN A 1 109 ? -1.905 -1.984 11.483 1.00 96.69 109 ASN A CA 1
ATOM 834 C C . ASN A 1 109 ? -0.380 -1.817 11.530 1.00 96.69 109 ASN A C 1
ATOM 836 O O . ASN A 1 109 ? 0.342 -2.336 10.680 1.00 96.69 109 ASN A O 1
ATOM 840 N N . THR A 1 110 ? 0.129 -1.162 12.576 1.00 95.31 110 THR A N 1
ATOM 841 C CA . THR A 1 110 ? 1.569 -0.987 12.802 1.00 95.31 110 THR A CA 1
ATOM 842 C C . THR A 1 110 ? 2.275 -2.329 12.999 1.00 95.31 110 THR A C 1
ATOM 844 O O . THR A 1 110 ? 3.348 -2.557 12.428 1.00 95.31 110 THR A O 1
ATOM 847 N N . ALA A 1 111 ? 1.681 -3.246 13.771 1.00 95.88 111 ALA A N 1
ATOM 848 C CA . ALA A 1 111 ? 2.237 -4.581 13.978 1.00 95.88 111 ALA A CA 1
ATOM 849 C C . ALA A 1 111 ? 2.339 -5.358 12.658 1.00 95.88 111 ALA A C 1
ATOM 851 O O . ALA A 1 111 ? 3.394 -5.909 12.338 1.00 95.88 111 ALA A O 1
ATOM 852 N N . GLY A 1 112 ? 1.278 -5.346 11.853 1.00 94.12 112 GLY A N 1
ATOM 853 C CA . GLY A 1 112 ? 1.273 -6.026 10.566 1.00 94.12 112 GLY A CA 1
ATOM 854 C C . GLY A 1 112 ? 2.201 -5.383 9.527 1.00 94.12 112 GLY A C 1
ATOM 855 O O . GLY A 1 112 ? 2.911 -6.096 8.817 1.00 94.12 112 GLY A O 1
ATOM 856 N N . GLY A 1 113 ? 2.300 -4.052 9.492 1.00 95.06 113 GLY A N 1
ATOM 857 C CA . GLY A 1 113 ? 3.286 -3.346 8.667 1.00 95.06 113 GLY A CA 1
ATOM 858 C C . GLY A 1 113 ? 4.731 -3.690 9.047 1.00 95.06 113 GLY A C 1
ATOM 859 O O . GLY A 1 113 ? 5.583 -3.870 8.173 1.00 95.06 113 GLY A O 1
ATOM 860 N N . SER A 1 114 ? 5.000 -3.853 10.345 1.00 96.75 114 SER A N 1
ATOM 861 C CA . SER A 1 114 ? 6.308 -4.283 10.854 1.00 96.75 114 SER A CA 1
ATOM 862 C C . SER A 1 114 ? 6.634 -5.714 10.421 1.00 96.75 114 SER A C 1
ATOM 864 O O . SER A 1 114 ? 7.727 -5.970 9.919 1.00 96.75 114 SER A O 1
ATOM 866 N N . GLN A 1 115 ? 5.668 -6.632 10.524 1.00 96.00 115 GLN A N 1
ATOM 867 C CA . GLN A 1 115 ? 5.818 -8.010 10.049 1.00 96.00 115 GLN A CA 1
ATOM 868 C C . GLN A 1 115 ? 6.075 -8.078 8.538 1.00 96.00 115 GLN A C 1
ATOM 870 O O . GLN A 1 115 ? 6.950 -8.827 8.108 1.00 96.00 115 GLN A O 1
ATOM 875 N N . LEU A 1 116 ? 5.380 -7.265 7.736 1.00 95.88 116 LEU A N 1
ATOM 876 C CA . LEU A 1 116 ? 5.609 -7.179 6.292 1.00 95.88 116 LEU A CA 1
ATOM 877 C C . LEU A 1 116 ? 7.028 -6.680 5.969 1.00 95.88 116 LEU A C 1
ATOM 879 O O . LEU A 1 116 ? 7.710 -7.244 5.113 1.00 95.88 116 LEU A O 1
ATOM 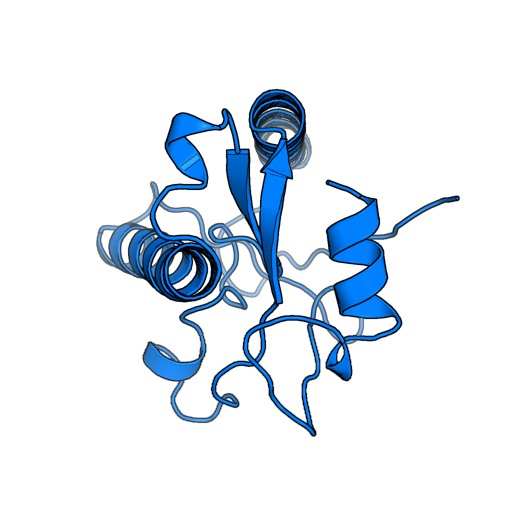883 N N . ALA A 1 117 ? 7.509 -5.657 6.680 1.00 95.69 117 ALA A N 1
ATOM 884 C CA . ALA A 1 117 ? 8.875 -5.165 6.516 1.00 95.69 117 ALA A CA 1
ATOM 885 C C . ALA A 1 117 ? 9.920 -6.240 6.869 1.00 95.69 117 ALA A C 1
ATOM 887 O O . ALA A 1 117 ? 10.895 -6.417 6.134 1.00 95.69 117 ALA A O 1
ATOM 888 N N . THR A 1 118 ? 9.695 -6.994 7.950 1.00 96.62 118 THR A N 1
ATOM 889 C CA . THR A 1 118 ? 10.532 -8.140 8.329 1.00 96.62 118 THR A CA 1
ATOM 890 C C . THR A 1 118 ? 10.486 -9.250 7.281 1.00 96.62 118 THR A C 1
ATOM 892 O O . THR A 1 118 ? 11.537 -9.778 6.925 1.00 96.62 118 THR A O 1
ATOM 895 N N . TYR A 1 119 ? 9.310 -9.577 6.739 1.00 95.50 119 TYR A N 1
ATOM 896 C CA . TYR A 1 119 ? 9.161 -10.566 5.669 1.00 95.50 119 TYR A CA 1
ATOM 897 C C . TYR A 1 119 ? 10.007 -10.195 4.448 1.00 95.50 119 TYR A C 1
ATOM 899 O O . TYR A 1 119 ? 10.803 -11.012 3.980 1.00 95.50 119 TYR A O 1
ATOM 907 N N . TYR A 1 120 ? 9.907 -8.947 3.987 1.00 96.88 120 TYR A N 1
ATOM 908 C CA . TYR A 1 120 ? 10.710 -8.456 2.873 1.00 96.88 120 TYR A CA 1
ATOM 909 C C . TYR A 1 120 ? 12.218 -8.512 3.140 1.00 96.88 120 TYR A C 1
ATOM 911 O O . TYR A 1 120 ? 12.995 -8.769 2.222 1.00 96.88 120 TYR A O 1
ATOM 919 N N . ALA A 1 121 ? 12.650 -8.233 4.372 1.00 94.44 121 ALA A N 1
ATOM 920 C CA . ALA A 1 121 ? 14.061 -8.276 4.745 1.00 94.44 121 ALA A CA 1
ATOM 921 C C . ALA A 1 121 ? 14.590 -9.717 4.804 1.00 94.44 121 ALA A C 1
ATOM 923 O O . ALA A 1 121 ? 15.616 -10.022 4.197 1.00 94.44 121 ALA A O 1
ATOM 924 N N . ASN A 1 122 ? 13.868 -10.610 5.484 1.00 96.50 122 ASN A N 1
ATOM 925 C CA . ASN A 1 122 ? 14.293 -11.991 5.706 1.00 96.50 122 ASN A CA 1
ATOM 926 C C . ASN A 1 122 ? 14.322 -12.808 4.413 1.00 96.50 122 ASN A C 1
ATOM 928 O O . ASN A 1 122 ? 15.233 -13.608 4.220 1.00 96.50 122 ASN A O 1
ATOM 932 N N . ASN A 1 123 ? 13.360 -12.576 3.517 1.00 95.94 123 ASN A N 1
ATOM 933 C CA . ASN A 1 123 ? 13.280 -13.274 2.232 1.00 95.94 123 ASN A CA 1
ATOM 934 C C . ASN A 1 123 ? 14.021 -12.541 1.111 1.00 95.94 123 ASN A C 1
ATOM 936 O O . ASN A 1 123 ? 14.048 -13.023 -0.012 1.00 95.94 123 ASN A O 1
ATOM 940 N N . ARG A 1 124 ? 14.642 -11.392 1.419 1.00 94.12 124 ARG A N 1
ATOM 941 C CA . ARG A 1 124 ? 15.396 -10.567 0.466 1.00 94.12 124 ARG A CA 1
ATOM 942 C C . ARG A 1 124 ? 14.608 -10.203 -0.793 1.00 94.12 124 ARG A C 1
ATOM 944 O O . ARG A 1 124 ? 15.230 -10.033 -1.833 1.00 94.12 124 ARG A O 1
ATOM 951 N N . ILE A 1 125 ? 13.290 -10.030 -0.672 1.00 95.88 125 ILE A N 1
ATOM 952 C CA . ILE A 1 125 ? 12.427 -9.691 -1.809 1.00 95.88 125 ILE A CA 1
ATOM 953 C C . ILE A 1 125 ? 12.993 -8.441 -2.489 1.00 95.88 125 ILE A C 1
ATOM 955 O O . ILE A 1 125 ? 13.097 -7.406 -1.837 1.00 95.88 125 ILE A O 1
ATOM 959 N N . ILE A 1 126 ? 13.434 -8.490 -3.735 1.00 95.25 126 ILE A N 1
ATOM 960 C CA . ILE A 1 126 ? 14.079 -7.345 -4.390 1.00 95.25 126 ILE A CA 1
ATOM 961 C C . ILE A 1 126 ? 13.055 -6.427 -5.058 1.00 95.25 126 ILE A C 1
ATOM 963 O O . ILE A 1 126 ? 11.895 -6.774 -5.229 1.00 95.25 126 ILE A O 1
ATOM 967 N N . ASP A 1 127 ? 13.478 -5.206 -5.375 1.00 97.31 127 ASP A N 1
ATOM 968 C CA . ASP A 1 127 ? 12.653 -4.243 -6.104 1.00 97.31 127 ASP A CA 1
ATOM 969 C C . ASP A 1 127 ? 12.447 -4.659 -7.561 1.00 97.31 127 ASP A C 1
ATOM 971 O O . ASP A 1 127 ? 13.374 -5.146 -8.213 1.00 97.31 127 ASP A O 1
ATOM 975 N N . GLY A 1 128 ? 11.257 -4.373 -8.082 1.00 93.31 128 GLY A N 1
ATOM 976 C CA . GLY A 1 128 ? 10.957 -4.491 -9.504 1.00 93.31 128 GLY A CA 1
ATOM 977 C C . GLY A 1 128 ? 10.277 -5.806 -9.903 1.00 93.31 128 GLY A C 1
ATOM 978 O O . GLY A 1 128 ? 9.779 -6.541 -9.054 1.00 93.31 128 GLY A O 1
ATOM 979 N N . PRO A 1 129 ? 10.212 -6.090 -11.216 1.00 93.19 129 PRO A N 1
ATOM 980 C CA . PRO A 1 129 ? 9.308 -7.097 -11.772 1.00 93.19 129 PRO A CA 1
ATOM 981 C C . PRO A 1 129 ? 9.808 -8.546 -11.664 1.00 93.19 129 PRO A C 1
ATOM 983 O O . PRO A 1 129 ? 9.108 -9.458 -12.069 1.00 93.19 129 PRO A O 1
ATOM 986 N N . ASN A 1 130 ? 11.034 -8.774 -11.184 1.00 93.25 130 ASN A N 1
ATOM 987 C CA . ASN A 1 130 ? 11.682 -10.091 -11.258 1.00 93.25 130 ASN A CA 1
ATOM 988 C C . ASN A 1 130 ? 11.609 -10.895 -9.949 1.00 93.25 130 ASN A C 1
ATOM 990 O O . ASN A 1 130 ? 12.178 -11.982 -9.882 1.00 93.25 130 ASN A O 1
ATOM 994 N N . ASP A 1 131 ? 10.978 -10.351 -8.908 1.00 94.56 131 ASP A N 1
ATOM 995 C CA . ASP A 1 131 ? 10.818 -11.009 -7.609 1.00 94.56 131 ASP A CA 1
ATOM 996 C C . ASP A 1 131 ? 9.378 -10.843 -7.123 1.00 94.56 131 ASP A C 1
ATOM 998 O O . ASP A 1 131 ? 8.999 -9.892 -6.432 1.00 94.56 131 ASP A O 1
ATOM 1002 N N . GLU A 1 132 ? 8.562 -11.758 -7.628 1.00 95.88 132 GLU A N 1
ATOM 1003 C CA . GLU A 1 132 ? 7.121 -11.815 -7.456 1.00 95.88 132 GLU A CA 1
ATOM 1004 C C . GLU A 1 132 ? 6.754 -12.492 -6.134 1.00 95.88 132 GLU A C 1
ATOM 1006 O O . GLU A 1 132 ? 7.306 -13.529 -5.759 1.00 95.88 132 GLU A O 1
ATOM 1011 N N . PHE A 1 133 ? 5.751 -11.955 -5.444 1.00 97.19 133 PHE A N 1
ATOM 1012 C CA . PHE A 1 133 ? 5.178 -12.606 -4.269 1.00 97.19 133 PHE A CA 1
ATOM 1013 C C . PHE A 1 133 ? 3.658 -12.464 -4.245 1.00 97.19 133 PHE A C 1
ATOM 1015 O O . PHE A 1 133 ? 3.080 -11.581 -4.867 1.00 97.19 133 PHE A O 1
ATOM 1022 N N . TYR A 1 134 ? 2.987 -13.333 -3.500 1.00 96.81 134 TYR A N 1
ATOM 1023 C CA . TYR A 1 134 ? 1.545 -13.261 -3.282 1.00 96.81 134 TYR A CA 1
ATOM 1024 C C . TYR A 1 134 ? 1.233 -13.496 -1.804 1.00 96.81 134 TYR A C 1
ATOM 1026 O O . TYR A 1 134 ? 2.052 -14.021 -1.047 1.00 96.81 134 TYR A O 1
ATOM 1034 N N . VAL A 1 135 ? 0.052 -13.064 -1.377 1.00 95.50 135 VAL A N 1
ATOM 1035 C CA . VAL A 1 135 ? -0.407 -13.146 0.007 1.00 95.50 135 VAL A CA 1
ATOM 1036 C C . VAL A 1 135 ? -1.473 -14.225 0.110 1.00 95.50 135 VAL A C 1
ATOM 1038 O O . VAL A 1 135 ? -2.492 -14.179 -0.573 1.00 95.50 135 VAL A O 1
ATOM 1041 N N . VAL A 1 136 ? -1.261 -15.173 1.020 1.00 93.25 136 VAL A N 1
ATOM 1042 C CA . VAL A 1 136 ? -2.258 -16.187 1.373 1.00 93.25 136 VAL A CA 1
ATOM 1043 C C . VAL A 1 136 ? -2.839 -15.846 2.736 1.00 93.25 136 VAL A C 1
ATOM 1045 O O . VAL A 1 136 ? -2.105 -15.694 3.711 1.00 93.25 136 VAL A O 1
ATOM 1048 N N . ILE A 1 137 ? -4.166 -15.752 2.814 1.00 91.38 137 ILE A N 1
ATOM 1049 C CA . ILE A 1 137 ? -4.875 -15.621 4.087 1.00 91.38 137 ILE A CA 1
ATOM 1050 C C . ILE A 1 137 ? -5.295 -17.017 4.548 1.00 91.38 137 ILE A C 1
ATOM 1052 O O . ILE A 1 137 ? -6.199 -17.617 3.967 1.00 91.38 137 ILE A O 1
ATOM 1056 N N . ILE A 1 138 ? -4.632 -17.526 5.587 1.00 85.12 138 ILE A N 1
ATOM 1057 C CA . ILE A 1 138 ? -4.945 -18.821 6.205 1.00 85.12 138 ILE A CA 1
ATOM 1058 C C . ILE A 1 138 ? -5.983 -18.595 7.327 1.00 85.12 138 ILE A C 1
ATOM 1060 O O . ILE A 1 138 ? -5.816 -17.634 8.084 1.00 85.12 138 ILE A O 1
ATOM 1064 N N . PRO A 1 139 ? -7.065 -19.400 7.404 1.00 65.88 139 PRO A N 1
ATOM 1065 C CA . PRO A 1 139 ? -8.063 -19.335 8.476 1.00 65.88 139 PRO A CA 1
ATOM 1066 C C . PRO A 1 139 ? -7.514 -19.616 9.876 1.00 65.88 139 PRO A C 1
ATOM 1068 O O . PRO A 1 139 ? -6.600 -20.463 9.995 1.00 65.88 139 PRO A O 1
#

Radius of gyration: 14.12 Å; chains: 1; bounding box: 34×32×36 Å

pLDDT: mean 96.17, std 4.21, range [65.88, 98.81]

Sequence (139 aa):
MASHIKTAFTQPQNTLPANPSKHVAGQNASDPLHRLQKSISQTNLNRYNANRREAVKVCTAVDPNYASKGLECDEYPFASTYEGSAQSIYEPSKPEKNFSALAINGTENTAGGSQLATYYANNRIIDGPNDEFYVVIIP